Protein AF-A0A927IY18-F1 (afdb_monomer_lite)

Structure (mmCIF, N/CA/C/O backbone):
data_AF-A0A927IY18-F1
#
_entry.id   AF-A0A927IY18-F1
#
loop_
_atom_site.group_PDB
_atom_site.id
_atom_site.type_symbol
_atom_site.label_atom_id
_atom_site.label_alt_id
_atom_site.label_comp_id
_atom_site.label_asym_id
_atom_site.label_entity_id
_atom_site.label_seq_id
_atom_site.pdbx_PDB_ins_code
_atom_site.Cartn_x
_atom_site.Cartn_y
_atom_site.Cartn_z
_atom_site.occupancy
_atom_site.B_iso_or_equiv
_atom_site.auth_seq_id
_atom_site.auth_comp_id
_atom_site.auth_asym_id
_atom_site.auth_atom_id
_atom_site.pdbx_PDB_model_num
ATOM 1 N N . MET A 1 1 ? 1.995 2.819 -17.989 1.00 54.91 1 MET A N 1
ATOM 2 C CA . MET A 1 1 ? 1.894 3.626 -16.757 1.00 54.91 1 MET A CA 1
ATOM 3 C C . MET A 1 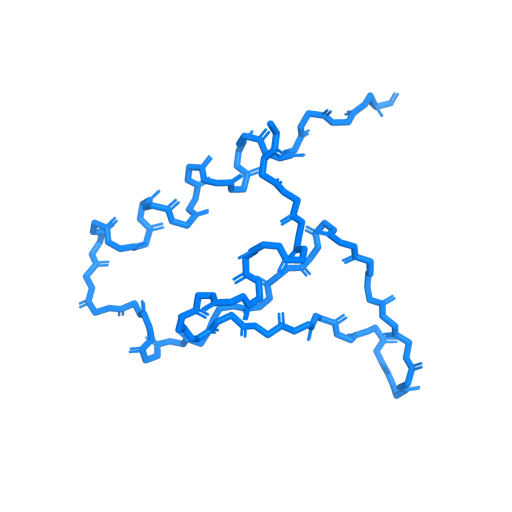1 ? 0.729 3.074 -15.966 1.00 54.91 1 MET A C 1
ATOM 5 O O . MET A 1 1 ? -0.384 3.159 -16.464 1.00 54.91 1 MET A O 1
ATOM 9 N N . THR A 1 2 ? 0.979 2.449 -14.817 1.00 60.09 2 THR A N 1
ATOM 10 C CA . THR A 1 2 ? -0.102 1.943 -13.961 1.00 60.09 2 THR A CA 1
ATOM 11 C C . THR A 1 2 ? -0.776 3.130 -13.289 1.00 60.09 2 THR A C 1
ATOM 13 O O . THR A 1 2 ? -0.102 3.929 -12.641 1.00 60.09 2 THR A O 1
ATOM 16 N N . THR A 1 3 ? -2.081 3.294 -13.477 1.00 68.44 3 THR A N 1
ATOM 17 C CA . THR A 1 3 ? -2.816 4.427 -12.887 1.00 68.44 3 THR A CA 1
ATOM 18 C C . THR A 1 3 ? -3.375 4.062 -11.513 1.00 68.44 3 THR A C 1
ATOM 20 O O . THR A 1 3 ? -3.659 2.898 -11.241 1.00 68.44 3 THR A O 1
ATOM 23 N N . GLY A 1 4 ? -3.589 5.051 -10.637 1.00 67.88 4 GLY A N 1
ATOM 24 C CA . GLY A 1 4 ? -4.127 4.818 -9.286 1.00 67.88 4 GLY A CA 1
ATOM 25 C C . GLY A 1 4 ? -5.439 4.016 -9.263 1.00 67.88 4 GLY A C 1
ATOM 26 O O . GLY A 1 4 ? -5.652 3.215 -8.360 1.00 67.88 4 GLY A O 1
ATOM 27 N N . ARG A 1 5 ? -6.280 4.133 -10.304 1.00 73.12 5 ARG A N 1
ATOM 28 C CA . ARG A 1 5 ? -7.512 3.335 -10.456 1.00 73.12 5 ARG A CA 1
ATOM 29 C C . ARG A 1 5 ? -7.266 1.842 -10.668 1.00 73.12 5 ARG A C 1
ATOM 31 O O . ARG A 1 5 ? -8.031 1.038 -10.151 1.00 73.12 5 ARG A O 1
ATOM 38 N N . GLU A 1 6 ? -6.222 1.463 -11.398 1.00 76.62 6 GLU A N 1
ATOM 39 C CA . GLU A 1 6 ? -5.880 0.049 -11.610 1.00 76.62 6 GLU A CA 1
ATOM 40 C C . GLU A 1 6 ? -5.376 -0.597 -10.316 1.00 76.62 6 GLU A C 1
ATOM 42 O O . GLU A 1 6 ? -5.587 -1.785 -10.078 1.00 76.62 6 GLU A O 1
ATOM 47 N N . LEU A 1 7 ? -4.754 0.197 -9.443 1.00 80.75 7 LEU A N 1
ATOM 48 C CA . LEU A 1 7 ? -4.266 -0.277 -8.154 1.00 80.75 7 LEU A CA 1
ATOM 49 C C . LEU A 1 7 ? -5.391 -0.490 -7.140 1.00 80.75 7 LEU A C 1
ATOM 51 O O . LEU A 1 7 ? -5.259 -1.382 -6.312 1.00 80.75 7 LEU A O 1
ATOM 55 N N . LEU A 1 8 ? -6.512 0.233 -7.243 1.00 82.12 8 LEU A N 1
ATOM 56 C CA . LEU A 1 8 ? -7.698 0.005 -6.403 1.00 82.12 8 LEU A CA 1
ATOM 57 C C . LEU A 1 8 ? -8.332 -1.380 -6.606 1.00 82.12 8 LEU A C 1
ATOM 59 O O . LEU A 1 8 ? -9.051 -1.853 -5.734 1.00 82.12 8 LEU A O 1
ATOM 63 N N . ALA A 1 9 ? -8.058 -2.051 -7.729 1.00 83.06 9 ALA A N 1
ATOM 64 C CA . ALA A 1 9 ? -8.509 -3.423 -7.958 1.00 83.06 9 ALA A CA 1
ATOM 65 C C . ALA A 1 9 ? -7.669 -4.468 -7.198 1.00 83.06 9 ALA A C 1
ATOM 67 O O . ALA A 1 9 ? -8.050 -5.638 -7.130 1.00 83.06 9 ALA A O 1
ATOM 68 N N . ARG A 1 10 ? -6.514 -4.081 -6.640 1.00 82.81 10 ARG A N 1
ATOM 69 C CA . ARG A 1 10 ? -5.653 -4.996 -5.888 1.00 82.81 10 ARG A CA 1
ATOM 70 C C . ARG A 1 10 ? -6.171 -5.179 -4.455 1.00 82.81 10 ARG A C 1
ATOM 72 O O . ARG A 1 10 ? -6.567 -4.202 -3.819 1.00 82.81 10 ARG A O 1
ATOM 79 N N . PRO A 1 11 ? -6.105 -6.403 -3.901 1.00 81.12 11 PRO A N 1
ATOM 80 C CA . PRO A 1 11 ? -6.481 -6.655 -2.515 1.00 81.12 11 PRO A CA 1
ATOM 81 C C . PRO A 1 11 ? -5.749 -5.726 -1.541 1.00 81.12 11 PRO A C 1
ATOM 83 O O . PRO A 1 11 ? -4.528 -5.594 -1.590 1.00 81.12 11 PRO A O 1
ATOM 86 N N . GLY A 1 12 ? -6.512 -5.082 -0.657 1.00 82.06 12 GLY A N 1
ATOM 87 C CA . GLY A 1 12 ? -5.989 -4.187 0.375 1.00 82.06 12 GLY A CA 1
ATOM 88 C C . GLY A 1 12 ? -5.692 -2.760 -0.072 1.00 82.06 12 GLY A C 1
ATOM 89 O O . GLY A 1 12 ? -5.391 -1.946 0.794 1.00 82.06 12 GLY A O 1
ATOM 90 N N . ALA A 1 13 ? -5.814 -2.430 -1.357 1.00 85.38 13 ALA A N 1
ATOM 91 C CA . ALA A 1 13 ? -5.747 -1.050 -1.814 1.00 85.38 13 ALA A CA 1
ATOM 92 C C . ALA A 1 13 ? -7.067 -0.315 -1.541 1.00 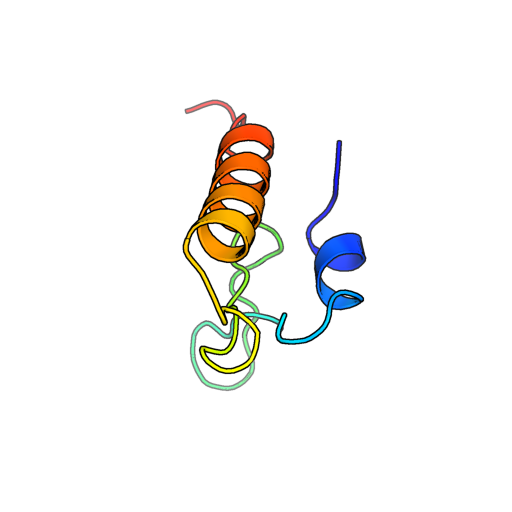85.38 13 ALA A C 1
ATOM 94 O O . ALA A 1 13 ? -8.152 -0.861 -1.742 1.00 85.38 13 ALA A O 1
ATOM 95 N N . ALA A 1 14 ? -6.975 0.933 -1.098 1.00 80.75 14 ALA A N 1
ATOM 96 C CA . ALA A 1 14 ? -8.118 1.808 -0.878 1.00 80.75 14 ALA A CA 1
ATOM 97 C C . ALA A 1 14 ? -7.854 3.199 -1.465 1.00 80.75 14 ALA A C 1
ATOM 99 O O . ALA A 1 14 ? -6.705 3.581 -1.688 1.00 80.75 14 ALA A O 1
ATOM 100 N N . ALA A 1 15 ? -8.921 3.958 -1.724 1.00 76.12 15 ALA A N 1
ATOM 101 C CA . ALA A 1 15 ? -8.801 5.364 -2.091 1.00 76.12 15 ALA A CA 1
ATOM 102 C C . ALA A 1 15 ? -8.374 6.165 -0.855 1.00 76.12 15 ALA A C 1
ATOM 104 O O . ALA A 1 15 ? -8.896 5.941 0.239 1.00 76.12 15 ALA A O 1
ATOM 105 N N . ALA A 1 16 ? -7.400 7.063 -1.005 1.00 77.38 16 ALA A N 1
ATOM 106 C CA . ALA A 1 16 ? -6.988 7.920 0.100 1.00 77.38 16 ALA A CA 1
ATOM 107 C C . ALA A 1 16 ? -7.881 9.161 0.185 1.00 77.38 16 ALA A C 1
ATOM 109 O O . ALA A 1 16 ? -8.037 9.885 -0.798 1.00 77.38 16 ALA A O 1
ATOM 110 N N . GLU A 1 17 ? -8.389 9.440 1.383 1.00 78.12 17 GLU A N 1
ATOM 111 C CA . GLU A 1 17 ? -9.184 10.632 1.683 1.00 78.12 17 GLU A CA 1
ATOM 112 C C . GLU A 1 17 ? -8.342 11.703 2.401 1.00 78.12 17 GLU A C 1
ATOM 114 O O . GLU A 1 17 ? -7.581 11.419 3.326 1.00 78.12 17 GLU A O 1
ATOM 119 N N . MET A 1 18 ? -8.501 12.958 1.985 1.00 72.81 18 MET A N 1
ATOM 120 C CA . MET A 1 18 ? -7.938 14.171 2.574 1.00 72.81 18 MET A CA 1
ATOM 121 C C . MET A 1 18 ? -8.994 14.837 3.464 1.00 72.81 18 MET A C 1
ATOM 123 O O . MET A 1 18 ? -9.514 15.914 3.158 1.00 72.81 18 MET A O 1
ATOM 127 N N . GLY A 1 19 ? -9.345 14.171 4.564 1.00 67.00 19 GLY A N 1
ATOM 128 C CA . GLY A 1 19 ? -10.460 14.587 5.418 1.00 67.00 19 GLY A CA 1
ATOM 129 C C . GLY A 1 19 ? -11.828 14.241 4.819 1.00 67.00 19 GLY A C 1
ATOM 130 O O . GLY 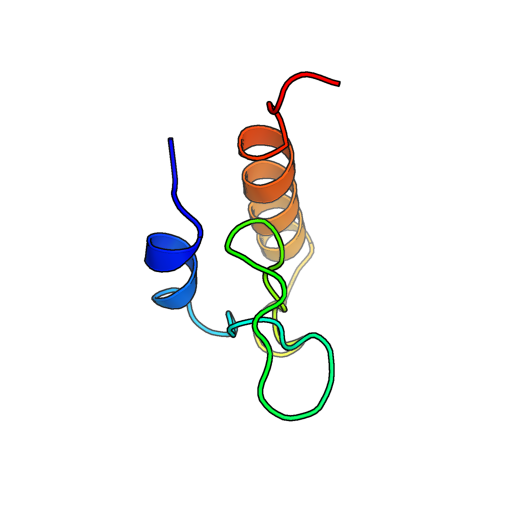A 1 19 ? -11.925 13.704 3.719 1.00 67.00 19 GLY A O 1
ATOM 131 N N . THR A 1 20 ? -12.897 14.534 5.565 1.00 74.44 20 THR A N 1
ATOM 132 C CA . THR A 1 20 ? -14.269 14.110 5.241 1.00 74.44 20 THR A CA 1
ATOM 133 C C . THR A 1 20 ? -14.682 14.516 3.823 1.00 74.44 20 THR A C 1
ATOM 135 O O . THR A 1 20 ? -14.955 15.691 3.569 1.00 74.44 20 THR A O 1
ATOM 138 N N . GLY A 1 21 ? -14.754 13.532 2.921 1.00 69.50 21 GLY A N 1
ATOM 139 C CA . GLY A 1 21 ? -15.348 13.662 1.588 1.00 69.50 21 GLY A CA 1
ATOM 140 C C . GLY A 1 21 ? -14.458 14.261 0.494 1.00 69.50 21 GLY A C 1
ATOM 141 O O . GLY A 1 21 ? -14.988 14.660 -0.542 1.00 69.50 21 GLY A O 1
ATOM 142 N N . ARG A 1 22 ? -13.135 14.355 0.687 1.00 73.00 22 ARG A N 1
ATOM 143 C CA . ARG A 1 22 ? -12.204 14.841 -0.351 1.00 73.00 22 ARG A CA 1
ATOM 144 C C . ARG A 1 22 ? -11.189 13.764 -0.702 1.00 73.00 22 ARG A C 1
ATOM 146 O O . ARG A 1 22 ? -10.479 13.311 0.180 1.00 73.00 22 ARG A O 1
ATOM 153 N N . ASP A 1 23 ? -11.053 13.405 -1.972 1.00 68.81 23 ASP A N 1
ATOM 154 C CA . ASP A 1 23 ? -9.985 12.501 -2.417 1.00 68.81 23 ASP A CA 1
ATOM 155 C C . ASP A 1 23 ? -8.606 13.189 -2.353 1.00 68.81 23 ASP A C 1
ATOM 157 O O . ASP A 1 23 ? -8.451 14.343 -2.760 1.00 68.81 23 ASP A O 1
ATOM 161 N N . MET A 1 24 ? -7.573 12.465 -1.911 1.00 75.81 24 MET A N 1
ATOM 162 C CA . MET A 1 24 ? -6.159 12.891 -1.987 1.00 75.81 24 MET A CA 1
ATOM 163 C C . MET A 1 24 ? -5.609 12.879 -3.425 1.00 75.81 24 MET A C 1
ATOM 165 O O . MET A 1 24 ? -4.470 13.279 -3.668 1.00 75.81 24 MET A O 1
ATOM 169 N N . GLY A 1 25 ? -6.405 12.413 -4.389 1.00 71.44 25 GLY A N 1
ATOM 170 C CA . GLY A 1 25 ? -5.998 12.239 -5.776 1.00 71.44 25 GLY A CA 1
ATOM 171 C C . GLY A 1 25 ? -5.266 10.914 -6.034 1.00 71.44 25 GLY A C 1
ATOM 172 O O . GLY A 1 25 ? -4.904 10.187 -5.110 1.00 71.44 25 GLY A O 1
ATOM 173 N N . PRO A 1 26 ? -5.030 10.577 -7.313 1.00 69.31 26 PRO A N 1
ATOM 174 C CA . PRO A 1 26 ? -4.586 9.245 -7.738 1.00 69.31 26 PRO A CA 1
ATOM 175 C C . PRO A 1 26 ? -3.140 8.893 -7.353 1.00 69.31 26 PRO A C 1
ATOM 177 O O . PRO A 1 26 ? -2.726 7.758 -7.573 1.00 69.31 26 PRO A O 1
ATOM 180 N N . GLY A 1 27 ? -2.372 9.850 -6.819 1.00 75.56 27 GLY A N 1
ATOM 181 C CA . GLY A 1 27 ? -1.001 9.642 -6.340 1.00 75.56 27 GLY A CA 1
ATOM 182 C C . GLY A 1 27 ? -0.910 9.094 -4.914 1.00 75.56 27 GLY A C 1
ATOM 183 O O . GLY A 1 27 ? 0.177 8.734 -4.473 1.00 75.56 27 GLY A O 1
ATOM 184 N N . TRP A 1 28 ? -2.032 9.013 -4.197 1.00 77.44 28 TRP A N 1
ATOM 185 C CA . TRP A 1 28 ? -2.092 8.508 -2.829 1.00 77.44 28 TRP A CA 1
ATOM 186 C C . TRP A 1 28 ? -2.934 7.232 -2.783 1.00 77.44 28 TRP A C 1
ATOM 188 O O . TRP A 1 28 ? -4.107 7.243 -3.153 1.00 77.44 28 TRP A O 1
ATOM 198 N N . LEU A 1 29 ? -2.329 6.130 -2.328 1.00 84.69 29 LEU A N 1
ATOM 199 C CA . LEU A 1 29 ? -2.957 4.808 -2.278 1.00 84.69 29 LEU A CA 1
ATOM 200 C C . LEU A 1 29 ? -2.683 4.118 -0.929 1.00 84.69 29 LEU A C 1
ATOM 202 O O . LEU A 1 29 ? -1.616 3.526 -0.751 1.00 84.69 29 LEU A O 1
ATOM 206 N N . PRO A 1 30 ? -3.614 4.174 0.034 1.00 85.81 30 PRO A N 1
ATOM 207 C CA . PRO A 1 30 ? -3.523 3.392 1.254 1.00 85.81 30 PRO A CA 1
ATOM 208 C C . PRO A 1 30 ? -3.564 1.897 0.942 1.00 85.81 30 PRO A C 1
ATOM 210 O O . PRO A 1 30 ? -4.450 1.417 0.235 1.00 85.81 30 PRO A O 1
ATOM 213 N N . VAL A 1 31 ? -2.608 1.165 1.511 1.00 86.75 31 VAL A N 1
ATOM 214 C CA . VAL A 1 31 ? -2.539 -0.297 1.455 1.00 86.75 31 VAL A CA 1
ATOM 215 C C . VAL A 1 31 ? -2.755 -0.834 2.865 1.00 86.75 31 VAL A C 1
ATOM 217 O O . VAL A 1 31 ? -2.040 -0.471 3.801 1.00 86.75 31 VAL A O 1
ATOM 220 N N . ARG A 1 32 ? -3.764 -1.686 3.041 1.00 86.50 32 ARG A N 1
ATOM 221 C CA . ARG A 1 32 ? -4.054 -2.346 4.317 1.00 86.50 32 ARG A CA 1
ATOM 222 C C . ARG A 1 32 ? -2.902 -3.264 4.710 1.00 86.50 32 ARG A C 1
ATOM 224 O O . ARG A 1 32 ? -2.404 -4.022 3.885 1.00 86.50 32 ARG A O 1
ATOM 231 N N . ARG A 1 33 ? -2.568 -3.280 6.004 1.00 84.25 33 ARG A N 1
ATOM 232 C CA . ARG A 1 33 ? -1.543 -4.171 6.571 1.00 84.25 33 ARG A CA 1
ATOM 233 C C . ARG A 1 33 ? -1.787 -5.644 6.236 1.00 84.25 33 ARG A C 1
ATOM 235 O O . ARG A 1 33 ? -0.842 -6.350 5.927 1.00 84.25 33 ARG A O 1
ATOM 242 N N . ASP A 1 34 ? -3.044 -6.082 6.237 1.00 85.00 34 ASP A N 1
ATOM 243 C CA . ASP A 1 34 ? -3.417 -7.475 5.945 1.00 85.00 34 ASP A CA 1
ATOM 244 C C . ASP A 1 34 ? -3.077 -7.911 4.505 1.00 85.00 34 ASP A C 1
ATOM 246 O O . ASP A 1 34 ? -3.071 -9.101 4.208 1.00 85.00 34 ASP A O 1
ATOM 250 N N . ALA A 1 35 ? -2.796 -6.961 3.605 1.00 85.19 35 ALA A N 1
ATOM 251 C CA . ALA A 1 35 ? -2.346 -7.223 2.238 1.00 85.19 35 ALA A CA 1
ATOM 252 C C . ALA A 1 35 ? -0.813 -7.223 2.087 1.00 85.19 35 ALA A C 1
ATOM 254 O O . ALA A 1 35 ? -0.305 -7.280 0.967 1.00 85.19 35 ALA A O 1
ATOM 255 N N . ILE A 1 36 ? -0.084 -7.136 3.203 1.00 90.19 36 ILE A N 1
ATOM 2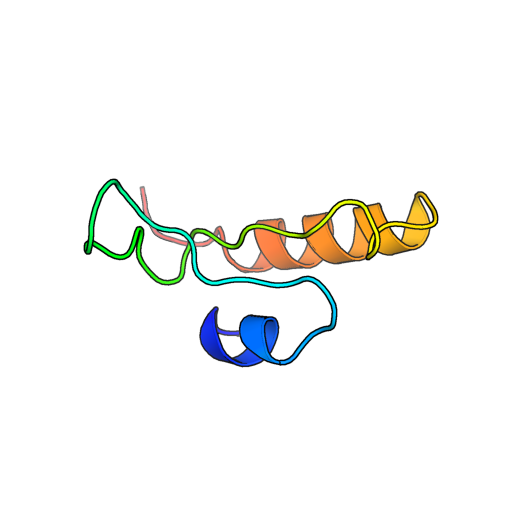56 C CA . ILE A 1 36 ? 1.375 -7.183 3.276 1.00 90.19 36 ILE A CA 1
ATOM 257 C C . ILE A 1 36 ? 1.742 -8.305 4.253 1.00 90.19 36 ILE A C 1
ATOM 259 O O . ILE A 1 36 ? 1.917 -8.080 5.450 1.00 90.19 36 ILE A O 1
A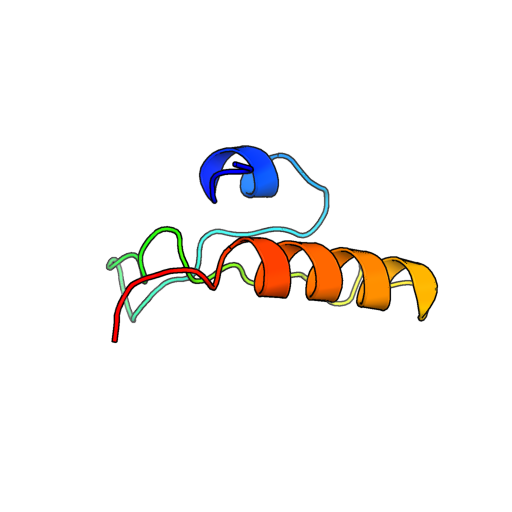TOM 263 N N . ALA A 1 37 ? 1.798 -9.532 3.741 1.00 90.62 37 ALA A N 1
ATOM 264 C CA . ALA A 1 37 ? 2.173 -10.713 4.512 1.00 90.62 37 ALA A CA 1
ATOM 265 C C . ALA A 1 37 ? 3.696 -10.854 4.654 1.00 90.62 37 ALA A C 1
ATOM 267 O O . ALA A 1 37 ? 4.164 -11.427 5.636 1.00 90.62 37 ALA A O 1
ATOM 268 N N . ASP A 1 38 ? 4.458 -10.328 3.689 1.00 91.56 38 ASP A N 1
ATOM 269 C CA . ASP A 1 38 ? 5.914 -10.432 3.636 1.00 91.56 38 ASP A CA 1
ATOM 270 C C . ASP A 1 38 ? 6.585 -9.225 2.949 1.00 91.56 38 ASP A C 1
ATOM 272 O O . ASP A 1 38 ? 5.941 -8.347 2.358 1.00 91.56 38 ASP A O 1
ATOM 276 N N . ASP A 1 39 ? 7.917 -9.202 3.025 1.00 93.62 39 ASP A N 1
ATOM 277 C CA . ASP A 1 39 ? 8.757 -8.149 2.454 1.00 93.62 39 ASP A CA 1
ATOM 278 C C . ASP A 1 39 ? 8.695 -8.105 0.920 1.00 93.62 39 ASP A C 1
ATOM 280 O O . ASP A 1 39 ? 8.883 -7.041 0.329 1.00 93.62 39 ASP A O 1
ATOM 284 N N . ALA A 1 40 ? 8.403 -9.225 0.250 1.00 92.44 40 ALA A N 1
ATOM 285 C CA . ALA A 1 40 ? 8.290 -9.262 -1.206 1.00 92.44 40 ALA A CA 1
ATOM 286 C C . ALA A 1 40 ? 7.018 -8.539 -1.676 1.00 92.44 40 ALA A C 1
ATOM 288 O O . ALA A 1 40 ? 7.047 -7.772 -2.645 1.00 92.44 40 ALA A O 1
ATOM 289 N N . GLN A 1 41 ? 5.909 -8.720 -0.958 1.00 89.56 41 GLN A N 1
ATOM 290 C CA . GLN A 1 41 ? 4.673 -7.980 -1.187 1.00 89.56 41 GLN A CA 1
ATOM 291 C C . GLN A 1 41 ? 4.854 -6.489 -0.892 1.00 89.56 41 GLN A C 1
ATOM 293 O O . GLN A 1 41 ? 4.424 -5.657 -1.695 1.00 89.56 41 GLN A O 1
ATOM 298 N N . LEU A 1 42 ? 5.552 -6.135 0.193 1.00 90.31 42 LEU A N 1
ATOM 299 C CA . LEU A 1 42 ? 5.900 -4.741 0.484 1.00 90.31 42 LEU A CA 1
ATOM 300 C C . LEU A 1 42 ? 6.759 -4.124 -0.633 1.00 90.31 42 LEU A C 1
ATOM 302 O O . LEU A 1 42 ? 6.453 -3.035 -1.123 1.00 90.31 42 LEU A O 1
ATOM 306 N N . ALA A 1 43 ? 7.799 -4.830 -1.081 1.00 91.62 43 ALA A N 1
ATOM 307 C CA . ALA A 1 43 ? 8.679 -4.376 -2.154 1.00 91.62 43 ALA A CA 1
ATOM 308 C C . ALA A 1 43 ? 7.920 -4.157 -3.474 1.00 91.62 43 ALA A C 1
ATOM 310 O O . ALA A 1 43 ? 8.192 -3.190 -4.188 1.00 91.62 43 ALA A O 1
ATOM 311 N N . SER A 1 44 ? 6.922 -4.996 -3.777 1.00 88.50 44 SER A N 1
ATOM 312 C CA . SER A 1 44 ? 6.048 -4.814 -4.943 1.00 88.50 44 SER A CA 1
ATOM 313 C C . SER A 1 44 ? 5.279 -3.490 -4.892 1.00 88.50 44 SER A C 1
ATOM 315 O O . SER A 1 44 ? 5.218 -2.771 -5.892 1.00 88.50 44 SER A O 1
ATOM 317 N N . TRP A 1 45 ? 4.728 -3.129 -3.729 1.00 88.06 45 TRP A N 1
ATOM 318 C CA . TRP A 1 45 ? 4.025 -1.857 -3.543 1.00 88.06 45 TRP A CA 1
ATOM 319 C C . TRP A 1 45 ? 4.952 -0.647 -3.679 1.00 88.06 45 TRP A C 1
ATOM 321 O O . TRP A 1 45 ? 4.592 0.332 -4.333 1.00 88.06 45 TRP A O 1
ATOM 331 N N . ILE A 1 46 ? 6.170 -0.738 -3.139 1.00 89.25 46 ILE A N 1
ATOM 332 C CA . ILE A 1 46 ? 7.188 0.314 -3.271 1.00 89.25 46 ILE A CA 1
ATOM 333 C C . ILE A 1 46 ? 7.596 0.497 -4.737 1.00 89.25 46 ILE A C 1
ATOM 335 O O . ILE A 1 46 ? 7.659 1.627 -5.217 1.00 89.25 46 ILE A O 1
ATOM 339 N N . ALA A 1 47 ? 7.820 -0.592 -5.478 1.00 88.75 47 ALA A N 1
ATOM 340 C CA . ALA A 1 47 ? 8.180 -0.524 -6.895 1.00 88.75 47 ALA A CA 1
ATOM 341 C C . ALA A 1 47 ? 7.105 0.191 -7.732 1.00 88.75 47 ALA A C 1
ATOM 343 O O . ALA A 1 47 ? 7.424 0.997 -8.608 1.00 88.75 47 ALA A O 1
ATOM 344 N N . VAL A 1 48 ? 5.827 -0.056 -7.431 1.00 85.38 48 VAL A N 1
ATOM 345 C CA . VAL A 1 48 ? 4.703 0.644 -8.065 1.00 85.38 48 VAL A CA 1
ATOM 346 C C . VAL A 1 48 ? 4.719 2.138 -7.739 1.00 85.38 48 VAL A C 1
ATOM 348 O O . VAL A 1 48 ? 4.576 2.952 -8.650 1.00 85.38 48 VAL A O 1
ATOM 351 N N . ALA A 1 49 ? 4.927 2.508 -6.472 1.00 83.19 49 ALA A N 1
ATOM 352 C CA . ALA A 1 49 ? 4.994 3.909 -6.057 1.00 83.19 49 ALA A CA 1
ATOM 353 C C . ALA A 1 49 ? 6.146 4.654 -6.753 1.00 83.19 49 ALA A C 1
ATOM 355 O O . ALA A 1 49 ? 5.930 5.723 -7.320 1.00 83.19 49 ALA A O 1
ATOM 356 N N . LEU A 1 50 ? 7.337 4.047 -6.800 1.00 85.44 50 LEU A N 1
ATOM 357 C CA . LEU A 1 50 ? 8.514 4.604 -7.475 1.00 85.44 50 LEU A CA 1
ATOM 358 C C . LEU A 1 50 ? 8.312 4.748 -8.991 1.00 85.44 50 LEU A C 1
ATOM 360 O O . LEU A 1 50 ? 8.796 5.704 -9.594 1.00 85.44 50 LEU A O 1
ATOM 364 N N . SER A 1 51 ? 7.566 3.830 -9.615 1.00 81.12 51 SER A N 1
ATOM 365 C CA . SER A 1 51 ? 7.202 3.935 -11.032 1.00 81.12 51 SER A CA 1
ATOM 366 C C . SER A 1 51 ? 6.175 5.041 -11.308 1.00 81.12 51 SER A C 1
ATOM 368 O O . SER A 1 51 ? 6.095 5.506 -12.446 1.00 81.12 51 SER A O 1
ATOM 370 N N . GLY A 1 52 ? 5.363 5.421 -10.316 1.00 67.69 52 GLY A N 1
ATOM 371 C CA . GLY A 1 52 ? 4.314 6.440 -10.426 1.00 67.69 52 GLY A CA 1
ATOM 372 C C . GLY A 1 52 ? 4.750 7.848 -10.009 1.00 67.69 52 GLY A C 1
ATOM 373 O O . GLY A 1 52 ? 4.140 8.819 -10.446 1.00 67.69 52 GLY A O 1
ATOM 374 N N . SER A 1 53 ? 5.821 7.987 -9.221 1.00 58.78 53 SER A N 1
ATOM 375 C CA . SER A 1 53 ? 6.348 9.273 -8.730 1.00 58.78 53 SER A CA 1
ATOM 376 C C . SER A 1 53 ? 7.085 10.121 -9.780 1.00 58.78 53 SER A C 1
ATOM 378 O O . SER A 1 53 ? 7.651 11.158 -9.446 1.00 58.78 53 SER A O 1
ATOM 380 N N . GLY A 1 54 ? 7.071 9.720 -11.054 1.00 50.25 54 GLY A N 1
ATOM 381 C CA . GLY A 1 54 ? 7.579 10.516 -12.175 1.00 50.25 54 GLY A CA 1
ATOM 382 C C . GLY A 1 54 ? 6.614 11.628 -12.602 1.00 50.25 54 GLY A C 1
ATOM 383 O O . GLY A 1 54 ? 6.104 11.592 -13.717 1.00 50.25 54 GLY A O 1
ATOM 384 N N . GLY A 1 55 ? 6.342 12.597 -11.726 1.00 40.31 55 GLY A N 1
ATOM 385 C CA . GLY A 1 55 ? 5.742 13.890 -12.089 1.00 40.31 55 GLY A CA 1
ATOM 386 C C . GLY A 1 55 ? 6.812 14.992 -12.046 1.00 40.31 55 GLY A C 1
ATOM 387 O O . GLY A 1 55 ? 7.683 14.911 -11.180 1.00 40.31 55 GLY A O 1
ATOM 388 N N . PRO A 1 56 ? 6.810 15.984 -12.962 1.00 39.03 56 PRO A N 1
ATOM 389 C CA . PRO A 1 56 ? 7.805 17.054 -12.950 1.00 39.03 56 PRO A CA 1
ATOM 390 C C . PRO A 1 56 ? 7.678 17.859 -11.651 1.00 39.03 56 PRO A C 1
ATOM 392 O O . PRO A 1 56 ? 6.564 18.196 -11.243 1.00 39.03 56 PRO A O 1
ATOM 395 N N . GLY A 1 57 ? 8.819 18.105 -11.003 1.00 36.91 57 GLY A N 1
ATOM 396 C CA . GLY A 1 57 ? 8.928 19.085 -9.922 1.00 36.91 57 GLY A CA 1
ATOM 397 C C . GLY A 1 57 ? 8.665 20.509 -10.393 1.00 36.91 57 GLY A C 1
ATOM 398 O O . GLY A 1 57 ? 8.654 20.741 -11.625 1.00 36.91 57 GLY A O 1
#

Organism: NCBI:txid2708133

pLDDT: mean 77.13, std 13.21, range [36.91, 93.62]

Radius of gyration: 11.86 Å; chains: 1; bounding box: 24×30×23 Å

Secondary structure (D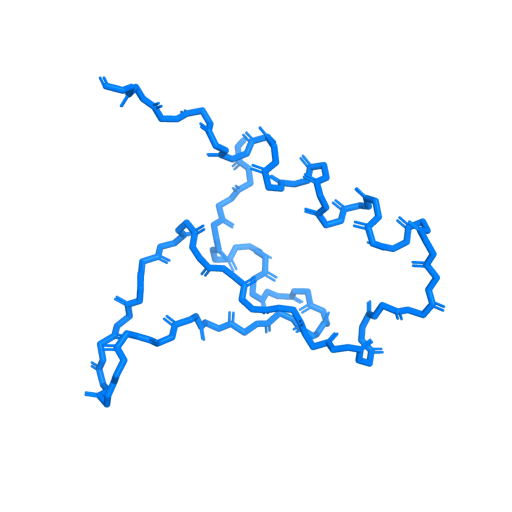SSP, 8-state):
---HHHHTTSTTB-PPBSSTT-B--TT---B-GGG--SHHHHHHHHHHHHHH-----

Foldseek 3Di:
DDWLVNCCPDPQWDFDAPPDPHTPDGLDIGGDPVQDPDPVSVVVVVVVNVVVPPDDD

Sequence (57 aa):
MTTGRELLARPGAAAAEMGTGRDMGPGWLPVRRDAIADDAQLASWIAVALSGSGGPG